Protein AF-A0A531K2X5-F1 (afdb_monomer_lite)

Sequence (131 aa):
PVSVAIALADKLDTLVGFWAIDEKPTGSKDPYALRRAVLGVIRILVENRVRLALTSLFDRAYQMANYLASGQPFSADLLAFFHDRLKVYLRDQGARHDLIDAVLAAGSRPISPLEGEMSPKATEGVADPRE

pLDDT: mean 81.08, std 15.86, range [42.69, 96.69]

Structure (mmCIF, N/CA/C/O backbone):
data_AF-A0A531K2X5-F1
#
_entry.id   AF-A0A531K2X5-F1
#
loop_
_atom_site.group_PDB
_atom_site.id
_atom_site.type_symbol
_atom_site.label_atom_id
_atom_site.label_alt_id
_atom_site.label_comp_id
_atom_site.label_asym_id
_atom_site.label_entity_id
_atom_site.label_seq_id
_atom_site.pdbx_PDB_ins_code
_atom_site.Cartn_x
_atom_site.Cartn_y
_atom_site.Cartn_z
_atom_site.occupancy
_atom_site.B_iso_or_equiv
_atom_site.auth_seq_id
_atom_site.auth_comp_id
_atom_site.auth_asym_id
_atom_site.auth_atom_id
_atom_site.pdbx_PDB_model_n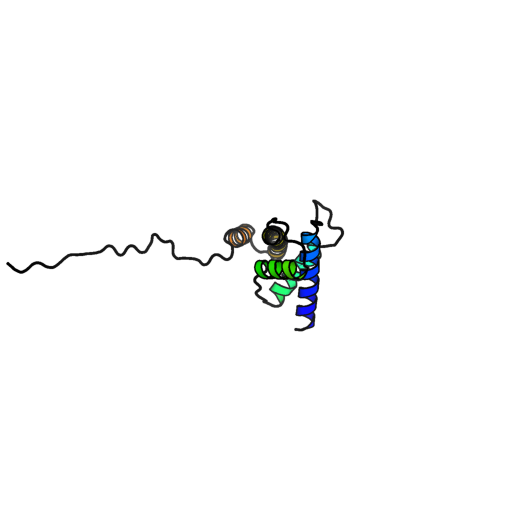um
ATOM 1 N N . PRO A 1 1 ? -17.476 6.606 -4.487 1.00 78.06 1 PRO A N 1
ATOM 2 C CA . PRO A 1 1 ? -17.087 5.331 -5.139 1.00 78.06 1 PRO A CA 1
ATOM 3 C C . PRO A 1 1 ? -15.985 5.474 -6.206 1.00 78.06 1 PRO A C 1
ATOM 5 O O . PRO A 1 1 ? -14.948 4.842 -6.055 1.00 78.06 1 PRO A O 1
ATOM 8 N N . VAL A 1 2 ? -16.154 6.315 -7.236 1.00 90.25 2 VAL A N 1
ATOM 9 C CA . VAL A 1 2 ? -15.162 6.453 -8.329 1.00 90.25 2 VAL A CA 1
ATOM 10 C C . VAL A 1 2 ? -13.840 7.071 -7.857 1.00 90.25 2 VAL A C 1
ATOM 12 O O . VAL A 1 2 ? -12.774 6.540 -8.147 1.00 90.25 2 VAL A O 1
ATOM 15 N N . SER A 1 3 ? -13.898 8.134 -7.053 1.00 91.00 3 SER A N 1
ATOM 16 C CA . SER A 1 3 ? -12.705 8.792 -6.497 1.00 91.00 3 SER A CA 1
ATOM 17 C C . SER A 1 3 ? -11.837 7.858 -5.647 1.00 91.00 3 SER A C 1
ATOM 19 O O . SER A 1 3 ? -10.615 7.922 -5.718 1.00 91.00 3 SER A O 1
ATOM 21 N N . VAL A 1 4 ? -12.462 6.958 -4.881 1.00 91.94 4 VAL A N 1
ATOM 22 C CA . VAL A 1 4 ? -11.769 5.957 -4.054 1.00 91.94 4 VAL A CA 1
ATOM 23 C C . VAL A 1 4 ? -11.025 4.952 -4.928 1.00 91.94 4 VAL A C 1
ATOM 25 O O . VAL A 1 4 ? -9.859 4.668 -4.670 1.00 91.94 4 VAL A O 1
ATOM 28 N N . ALA A 1 5 ? -11.677 4.449 -5.978 1.00 92.19 5 ALA A N 1
ATOM 29 C CA . ALA A 1 5 ? -11.064 3.509 -6.909 1.00 92.19 5 ALA A CA 1
ATOM 30 C C . ALA A 1 5 ? -9.864 4.134 -7.636 1.00 92.19 5 ALA A C 1
ATOM 32 O O . ALA A 1 5 ? -8.805 3.516 -7.692 1.00 92.19 5 ALA A O 1
ATOM 33 N N . ILE A 1 6 ? -9.998 5.377 -8.112 1.00 94.75 6 ILE A N 1
ATOM 34 C CA . ILE A 1 6 ? -8.902 6.115 -8.758 1.00 94.75 6 ILE A CA 1
ATOM 35 C C . ILE A 1 6 ? -7.741 6.317 -7.780 1.00 94.75 6 ILE A C 1
ATOM 37 O O . ILE A 1 6 ? -6.601 5.994 -8.097 1.00 94.75 6 ILE A O 1
ATOM 41 N N . ALA A 1 7 ? -8.027 6.796 -6.565 1.00 93.94 7 ALA A N 1
ATOM 42 C CA . ALA A 1 7 ? -6.998 7.048 -5.561 1.00 93.94 7 ALA A CA 1
ATOM 43 C C . ALA A 1 7 ? -6.264 5.775 -5.118 1.00 93.94 7 ALA A C 1
ATOM 45 O O . ALA A 1 7 ? -5.097 5.859 -4.728 1.00 93.94 7 ALA A O 1
ATOM 46 N N . LEU A 1 8 ? -6.952 4.630 -5.126 1.00 94.12 8 LEU A N 1
ATOM 47 C CA . LEU A 1 8 ? -6.366 3.326 -4.853 1.00 94.12 8 LEU A CA 1
ATOM 48 C C . LEU A 1 8 ? -5.479 2.872 -6.019 1.00 94.12 8 LEU A C 1
ATOM 50 O O . LEU A 1 8 ? -4.334 2.503 -5.780 1.00 94.12 8 LEU A O 1
ATOM 54 N N . ALA A 1 9 ? -5.990 2.934 -7.252 1.00 92.88 9 ALA A N 1
ATOM 55 C CA . ALA A 1 9 ? -5.260 2.529 -8.451 1.00 92.88 9 ALA A CA 1
ATOM 56 C C . ALA A 1 9 ? -3.943 3.303 -8.603 1.00 92.88 9 ALA A C 1
ATOM 58 O O . ALA A 1 9 ? -2.897 2.687 -8.738 1.00 92.88 9 ALA A O 1
ATOM 59 N N . ASP A 1 10 ? -3.986 4.627 -8.459 1.00 93.56 10 ASP A N 1
ATOM 60 C CA . ASP A 1 10 ? 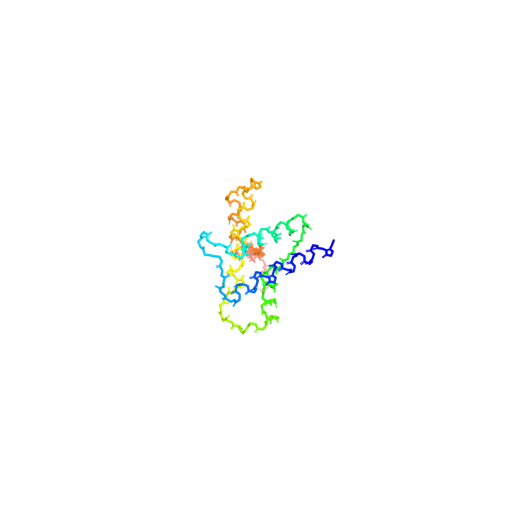-2.823 5.519 -8.552 1.00 93.56 10 ASP A CA 1
ATOM 61 C C . ASP A 1 10 ? -1.699 5.161 -7.555 1.00 93.56 10 ASP A C 1
ATOM 63 O O . ASP A 1 10 ? -0.523 5.055 -7.910 1.00 93.56 10 ASP A O 1
ATOM 67 N N . LYS A 1 11 ? -2.057 4.883 -6.293 1.00 95.25 11 LYS A N 1
ATOM 68 C CA . LYS A 1 11 ? -1.071 4.503 -5.263 1.00 95.25 11 LYS A CA 1
ATOM 69 C C . LYS A 1 11 ? -0.500 3.118 -5.501 1.00 95.25 11 LYS A C 1
ATOM 71 O O . LYS A 1 11 ? 0.683 2.907 -5.260 1.00 95.25 11 LYS A O 1
ATOM 76 N N . LEU A 1 12 ? -1.340 2.174 -5.912 1.00 93.94 12 LEU A N 1
ATOM 77 C CA . LEU A 1 12 ? -0.905 0.813 -6.194 1.00 93.94 12 LEU A CA 1
ATOM 78 C C . LEU A 1 12 ? 0.019 0.765 -7.408 1.00 93.94 12 LEU A C 1
ATOM 80 O O . LEU A 1 12 ? 1.044 0.099 -7.334 1.00 93.94 12 LEU A O 1
ATOM 84 N N . ASP A 1 13 ? -0.302 1.510 -8.465 1.00 92.00 13 ASP A N 1
ATOM 85 C CA . ASP A 1 13 ? 0.537 1.638 -9.657 1.00 92.00 13 ASP A CA 1
ATOM 86 C C . ASP A 1 13 ? 1.907 2.229 -9.306 1.00 92.00 13 ASP A C 1
ATOM 88 O O . ASP A 1 13 ? 2.937 1.625 -9.596 1.00 92.00 13 ASP A O 1
ATOM 92 N N . THR A 1 14 ? 1.919 3.322 -8.533 1.00 93.00 14 THR A N 1
ATOM 93 C CA . THR A 1 14 ? 3.156 3.916 -8.007 1.00 93.00 14 THR A CA 1
ATOM 94 C C . THR A 1 14 ? 3.985 2.886 -7.235 1.00 93.00 14 THR A C 1
ATOM 96 O O . THR A 1 14 ? 5.170 2.702 -7.502 1.00 93.00 14 THR A O 1
ATOM 99 N N . LEU A 1 15 ? 3.378 2.186 -6.274 1.00 94.69 15 LEU A N 1
ATOM 100 C CA . LEU A 1 15 ? 4.088 1.219 -5.434 1.00 94.69 15 LEU A CA 1
ATOM 101 C C . LEU A 1 15 ? 4.651 0.052 -6.248 1.00 94.69 15 LEU A C 1
ATOM 103 O O . LEU A 1 15 ? 5.790 -0.351 -6.027 1.00 94.69 15 LEU A O 1
ATOM 107 N N . VAL A 1 16 ? 3.882 -0.470 -7.202 1.00 92.19 16 VAL A N 1
ATOM 108 C CA . VAL A 1 16 ? 4.343 -1.544 -8.085 1.00 92.19 16 VAL A CA 1
ATOM 109 C C . VAL A 1 16 ? 5.489 -1.059 -8.969 1.00 92.19 16 VAL A C 1
ATOM 111 O O . VAL A 1 16 ? 6.510 -1.738 -9.043 1.00 92.19 16 VAL A O 1
ATOM 114 N N . GLY A 1 17 ? 5.370 0.126 -9.571 1.00 90.06 17 GLY A N 1
ATOM 115 C CA . GLY A 1 17 ? 6.399 0.702 -10.434 1.00 90.06 17 GLY A CA 1
ATOM 116 C C . GLY A 1 17 ? 7.734 0.904 -9.714 1.00 90.06 17 GLY A C 1
ATOM 117 O O . GLY A 1 17 ? 8.767 0.467 -10.214 1.00 90.06 17 GLY A O 1
ATOM 118 N N . PHE A 1 18 ? 7.722 1.489 -8.511 1.00 91.81 18 PHE A N 1
ATOM 119 C CA . PHE A 1 18 ? 8.948 1.724 -7.735 1.00 91.81 18 PHE A CA 1
ATOM 120 C C . PHE A 1 18 ? 9.636 0.430 -7.297 1.00 91.81 18 PHE A C 1
ATOM 122 O O . PHE A 1 18 ? 10.859 0.323 -7.365 1.00 91.81 18 PHE A O 1
ATOM 129 N N . TRP A 1 19 ? 8.873 -0.587 -6.899 1.00 91.00 19 TRP A N 1
ATOM 130 C CA . TRP A 1 19 ? 9.472 -1.884 -6.594 1.00 91.00 19 TRP A CA 1
ATOM 131 C C . TRP A 1 19 ? 9.977 -2.612 -7.841 1.00 91.00 19 TRP A C 1
ATOM 133 O O . TRP A 1 19 ? 10.967 -3.336 -7.747 1.00 91.00 19 TRP A O 1
ATOM 143 N N . ALA A 1 20 ? 9.317 -2.448 -8.990 1.00 87.25 20 ALA A N 1
ATOM 144 C CA . ALA A 1 20 ? 9.721 -3.099 -10.232 1.00 87.25 20 ALA A CA 1
ATOM 145 C C . ALA A 1 20 ? 11.099 -2.634 -10.722 1.00 87.25 20 ALA A C 1
ATOM 147 O O . ALA A 1 20 ? 11.820 -3.414 -11.343 1.00 87.25 20 ALA A O 1
ATOM 148 N N . ILE A 1 21 ? 11.477 -1.396 -10.398 1.00 87.19 21 ILE A N 1
ATOM 149 C CA . ILE A 1 21 ? 12.794 -0.815 -10.692 1.00 87.19 21 ILE A CA 1
ATOM 150 C C . ILE A 1 21 ? 13.771 -0.882 -9.502 1.00 87.19 21 ILE A C 1
ATOM 152 O O . ILE A 1 21 ? 14.822 -0.253 -9.550 1.00 87.19 21 ILE A O 1
ATOM 156 N N . ASP A 1 22 ? 13.428 -1.627 -8.444 1.00 87.19 22 ASP A N 1
ATOM 157 C CA . ASP A 1 22 ? 14.197 -1.770 -7.193 1.00 87.19 22 ASP A CA 1
ATOM 158 C C . ASP A 1 22 ? 14.472 -0.451 -6.433 1.00 87.19 22 ASP A C 1
ATOM 160 O O . ASP A 1 22 ? 15.366 -0.360 -5.595 1.00 87.19 22 ASP A O 1
ATOM 164 N N . GLU A 1 23 ? 13.646 0.573 -6.652 1.00 89.94 23 GLU A N 1
ATOM 165 C CA . GLU A 1 23 ? 13.756 1.884 -6.005 1.00 89.94 23 GLU A CA 1
ATOM 166 C C . GLU A 1 23 ? 12.877 1.927 -4.743 1.00 89.94 23 GLU A C 1
ATOM 168 O O . GLU A 1 23 ? 11.826 2.572 -4.668 1.00 89.94 23 GLU A O 1
ATOM 173 N N . LYS A 1 24 ? 13.298 1.167 -3.731 1.00 89.44 24 LYS A N 1
ATOM 174 C CA . LYS A 1 24 ? 12.558 0.976 -2.473 1.00 89.44 24 LYS A CA 1
ATOM 175 C C . LYS A 1 24 ? 13.020 1.959 -1.389 1.00 89.44 24 LYS A C 1
ATOM 177 O O . LYS A 1 24 ? 14.167 2.410 -1.399 1.00 89.44 24 LYS A O 1
ATOM 182 N N . PRO A 1 25 ? 12.184 2.266 -0.379 1.00 90.38 25 PRO A N 1
ATOM 183 C CA . PRO A 1 25 ? 12.615 3.083 0.754 1.00 90.38 25 PRO A CA 1
ATOM 184 C C . PRO A 1 25 ? 13.749 2.400 1.527 1.00 90.38 25 PRO A C 1
ATOM 186 O O . PRO A 1 25 ? 13.611 1.252 1.944 1.00 90.38 25 PRO A O 1
ATOM 189 N N . THR A 1 26 ? 14.836 3.120 1.804 1.00 86.50 26 THR A N 1
ATOM 190 C CA . THR A 1 26 ? 15.990 2.596 2.553 1.00 86.50 26 THR A CA 1
ATOM 191 C C . THR A 1 26 ? 16.107 3.259 3.921 1.00 86.50 26 THR A C 1
ATOM 193 O O . THR A 1 26 ? 16.026 4.481 4.037 1.00 86.50 26 THR A O 1
ATOM 196 N N . GLY A 1 27 ? 16.312 2.471 4.985 1.00 77.88 27 GLY A N 1
ATOM 197 C CA . GLY A 1 27 ? 16.557 2.981 6.343 1.00 77.88 27 GLY A CA 1
ATOM 198 C C . GLY A 1 27 ? 15.579 4.089 6.764 1.00 77.88 27 GLY A C 1
ATOM 199 O O . GLY A 1 27 ? 14.379 3.855 6.875 1.00 77.88 27 GLY A O 1
ATOM 200 N N . SER A 1 28 ? 16.081 5.312 6.969 1.00 74.69 28 SER A N 1
ATOM 201 C CA . SER A 1 28 ? 15.278 6.509 7.270 1.00 74.69 28 SER A CA 1
ATOM 202 C C . SER A 1 28 ? 14.785 7.272 6.031 1.00 74.69 28 SER A C 1
ATOM 204 O O . SER A 1 28 ? 13.818 8.028 6.126 1.00 74.69 28 SER A O 1
ATOM 206 N N . LYS A 1 29 ? 15.378 7.060 4.852 1.00 85.06 29 LYS A N 1
ATOM 207 C CA . LYS A 1 29 ? 15.038 7.775 3.615 1.00 85.06 29 LYS A CA 1
ATOM 208 C C . LYS A 1 29 ? 13.805 7.177 2.935 1.00 85.06 29 LYS A C 1
ATOM 210 O O . LYS A 1 29 ? 13.624 5.964 2.881 1.00 85.06 29 LYS A O 1
ATOM 215 N N . ASP A 1 30 ? 12.943 8.060 2.447 1.00 90.25 30 ASP A N 1
ATOM 216 C CA . ASP A 1 30 ? 11.775 7.743 1.618 1.00 90.25 30 ASP A CA 1
ATOM 217 C C . ASP A 1 30 ? 11.527 8.919 0.655 1.00 90.25 30 ASP A C 1
ATOM 219 O O . ASP A 1 30 ? 10.650 9.750 0.909 1.00 90.25 30 ASP A O 1
ATOM 223 N N . PRO A 1 31 ? 12.367 9.066 -0.390 1.00 91.00 31 PRO A N 1
ATOM 224 C CA . PRO A 1 31 ? 12.347 10.238 -1.269 1.00 91.00 31 PRO A CA 1
ATOM 225 C C . PRO A 1 31 ? 11.032 10.383 -2.046 1.00 91.00 31 PRO A C 1
ATOM 227 O O . PRO A 1 31 ? 10.600 11.504 -2.303 1.00 91.00 31 PRO A O 1
ATOM 230 N N . TYR A 1 32 ? 10.363 9.266 -2.347 1.00 92.81 32 TYR A N 1
ATOM 231 C CA . TYR A 1 32 ? 9.112 9.226 -3.114 1.00 92.81 32 TYR A CA 1
ATOM 232 C C . TYR A 1 32 ? 7.868 9.038 -2.240 1.00 92.81 32 TYR A C 1
ATOM 234 O O . TYR A 1 32 ? 6.769 8.828 -2.747 1.00 92.81 32 TYR A O 1
ATOM 242 N N . ALA A 1 33 ? 8.018 9.141 -0.916 1.00 94.00 33 ALA A N 1
ATOM 243 C CA . ALA A 1 33 ? 6.926 9.033 0.045 1.00 94.00 33 ALA A CA 1
ATOM 244 C C . ALA A 1 33 ? 6.123 7.715 -0.034 1.00 94.00 33 ALA A C 1
ATOM 246 O O . ALA A 1 33 ? 4.921 7.697 0.256 1.00 94.00 33 ALA A O 1
ATOM 247 N N . LEU A 1 34 ? 6.775 6.602 -0.371 1.00 95.56 34 LEU A N 1
ATOM 248 C CA . LEU A 1 34 ? 6.155 5.284 -0.517 1.00 95.56 34 LEU A CA 1
ATOM 249 C C . LEU A 1 34 ? 5.576 4.777 0.812 1.00 95.56 34 LEU A C 1
ATOM 251 O O . LEU A 1 34 ? 4.523 4.139 0.822 1.00 95.56 34 LEU A O 1
ATOM 255 N N . ARG A 1 35 ? 6.171 5.137 1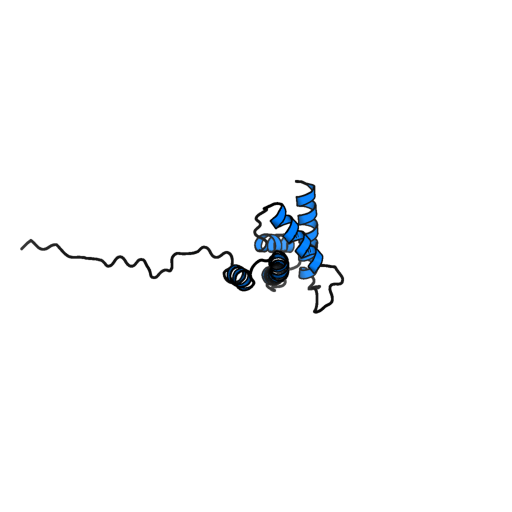.963 1.00 94.94 35 ARG A N 1
ATOM 256 C CA . ARG A 1 35 ? 5.581 4.847 3.287 1.00 94.94 35 ARG A CA 1
ATOM 257 C C . ARG A 1 35 ? 4.231 5.538 3.446 1.00 94.94 35 ARG A C 1
ATOM 259 O O . ARG A 1 35 ? 3.295 4.939 3.976 1.00 94.94 35 ARG A O 1
ATOM 266 N N . ARG A 1 36 ? 4.114 6.787 2.976 1.00 93.62 36 ARG A N 1
ATOM 267 C CA . ARG A 1 36 ? 2.846 7.533 3.008 1.00 93.62 36 ARG A CA 1
ATOM 268 C C . ARG A 1 36 ? 1.845 6.974 2.002 1.00 93.62 36 ARG A C 1
ATOM 270 O O . ARG A 1 36 ? 0.666 6.888 2.333 1.00 93.62 36 ARG A O 1
ATOM 277 N N . ALA A 1 37 ? 2.299 6.556 0.820 1.00 96.44 37 ALA A N 1
ATOM 278 C CA . ALA A 1 37 ? 1.443 5.933 -0.187 1.00 96.44 37 ALA A CA 1
ATOM 279 C C . ALA A 1 37 ? 0.784 4.651 0.351 1.00 96.44 37 ALA A C 1
ATOM 281 O O . ALA A 1 37 ? -0.440 4.526 0.295 1.00 96.44 37 ALA A O 1
ATOM 282 N N . VAL A 1 38 ? 1.566 3.759 0.972 1.00 96.56 38 VAL A N 1
ATOM 283 C CA . VAL A 1 38 ? 1.0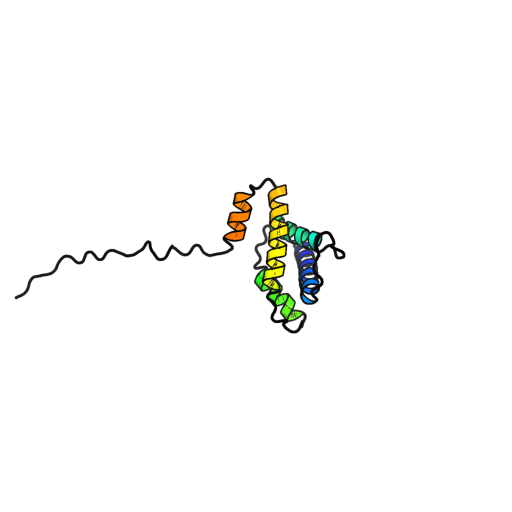54 2.531 1.606 1.00 96.56 38 VAL A CA 1
ATOM 284 C C . VAL A 1 38 ? 0.058 2.830 2.722 1.00 96.56 38 VAL A C 1
ATOM 286 O O . VAL A 1 38 ? -1.016 2.232 2.752 1.00 96.56 38 VAL A O 1
ATOM 289 N N . LEU A 1 39 ? 0.362 3.775 3.619 1.00 95.56 39 LEU A N 1
ATOM 290 C CA . LEU A 1 39 ? -0.588 4.176 4.665 1.00 95.56 39 LEU A CA 1
ATOM 291 C C . LEU A 1 39 ? -1.896 4.718 4.071 1.00 95.56 39 LEU A C 1
ATOM 293 O O . LEU A 1 39 ? -2.972 4.414 4.581 1.00 95.56 39 LEU A O 1
ATOM 297 N N . GLY A 1 40 ? -1.816 5.467 2.968 1.00 95.75 40 GLY A N 1
ATOM 298 C CA . GLY A 1 40 ? -2.985 5.921 2.220 1.00 95.75 40 GLY A CA 1
ATOM 299 C C . GLY A 1 40 ? -3.826 4.761 1.682 1.00 95.75 40 GLY A C 1
ATOM 300 O O . GLY A 1 40 ? -5.045 4.778 1.837 1.00 95.75 40 GLY A O 1
ATOM 301 N N . VAL A 1 41 ? -3.190 3.735 1.106 1.00 96.69 41 VAL A N 1
ATOM 302 C CA . VAL A 1 41 ? -3.879 2.517 0.646 1.00 96.69 41 VAL A CA 1
ATOM 303 C C . VAL A 1 41 ? -4.546 1.796 1.815 1.00 96.69 41 VAL A C 1
ATOM 305 O O . VAL A 1 41 ? -5.742 1.525 1.751 1.00 96.69 41 VAL A O 1
ATOM 308 N N . ILE A 1 42 ? -3.815 1.534 2.903 1.00 95.50 42 ILE A N 1
ATOM 309 C CA . ILE A 1 42 ? -4.347 0.857 4.098 1.00 95.50 42 ILE A CA 1
ATOM 310 C C . ILE A 1 42 ? -5.582 1.587 4.621 1.00 95.50 42 ILE A C 1
ATOM 312 O O . ILE A 1 42 ? -6.624 0.968 4.830 1.00 95.50 42 ILE A O 1
ATOM 316 N N . ARG A 1 43 ? -5.486 2.909 4.778 1.00 94.19 43 ARG A N 1
ATOM 317 C CA . ARG A 1 43 ? -6.580 3.741 5.270 1.00 94.19 43 ARG A CA 1
ATOM 318 C C . ARG A 1 43 ? -7.807 3.650 4.366 1.00 94.19 43 ARG A C 1
ATOM 320 O O . ARG A 1 43 ? -8.900 3.410 4.865 1.00 94.19 43 ARG A O 1
ATOM 327 N N . ILE A 1 44 ? -7.620 3.753 3.047 1.00 94.56 44 ILE A N 1
ATOM 328 C CA . ILE A 1 44 ? -8.707 3.591 2.074 1.00 94.56 44 ILE A CA 1
ATOM 329 C C . ILE A 1 44 ? -9.391 2.230 2.247 1.00 94.56 44 ILE A C 1
ATOM 331 O O . ILE A 1 44 ? -10.618 2.180 2.329 1.00 94.56 44 ILE A O 1
ATOM 335 N N . LEU A 1 45 ? -8.625 1.140 2.323 1.00 94.00 45 LEU A N 1
ATOM 336 C CA . LEU A 1 45 ? -9.184 -0.210 2.420 1.00 94.00 45 LEU A CA 1
ATOM 337 C C . LEU A 1 45 ? -9.939 -0.431 3.733 1.00 94.00 45 LEU A C 1
ATOM 339 O O . LEU A 1 45 ? -11.048 -0.964 3.715 1.00 94.00 45 LEU A O 1
ATOM 343 N N . VAL A 1 46 ? -9.369 0.008 4.856 1.00 91.81 46 VAL A N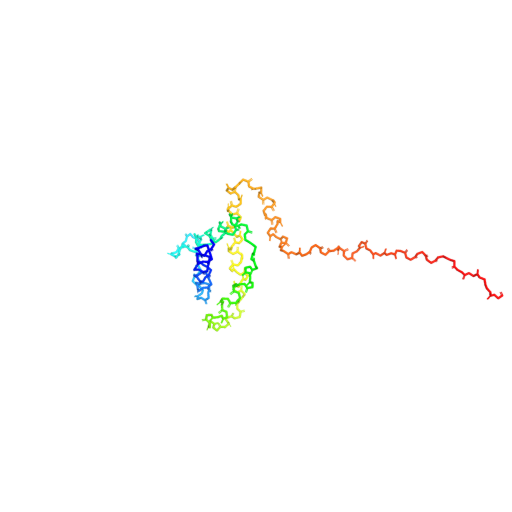 1
ATOM 344 C CA . VAL A 1 46 ? -9.966 -0.159 6.186 1.00 91.81 46 VAL A CA 1
ATOM 345 C C . VAL A 1 46 ? -11.220 0.703 6.339 1.00 91.81 46 VAL A C 1
ATOM 347 O O . VAL A 1 46 ? -12.278 0.181 6.691 1.00 91.81 46 VAL A O 1
ATOM 350 N N . GLU A 1 47 ? -11.141 1.999 6.026 1.00 92.31 47 GLU A N 1
ATOM 351 C CA . GLU A 1 47 ? -12.256 2.939 6.210 1.00 92.31 47 GLU A CA 1
ATOM 352 C C . GLU A 1 47 ? -13.434 2.627 5.280 1.00 92.31 47 GLU A C 1
ATOM 354 O O . GLU A 1 47 ? -14.590 2.733 5.687 1.00 92.31 47 GLU A O 1
ATOM 359 N N . ASN A 1 48 ? -13.157 2.176 4.051 1.00 91.44 48 ASN A N 1
ATOM 360 C CA . ASN A 1 48 ? -14.197 1.792 3.092 1.00 91.44 48 ASN A CA 1
ATOM 361 C C . ASN A 1 48 ? -14.584 0.304 3.184 1.00 91.44 48 ASN A C 1
ATOM 363 O O . ASN A 1 48 ? -15.409 -0.156 2.397 1.00 91.44 48 ASN A O 1
ATOM 367 N N . ARG A 1 49 ? -14.004 -0.455 4.129 1.00 90.25 49 ARG A N 1
ATOM 368 C CA . ARG A 1 49 ? -14.242 -1.898 4.340 1.00 90.25 49 ARG A CA 1
ATOM 369 C C . ARG A 1 49 ? -14.080 -2.744 3.070 1.00 90.25 49 ARG A C 1
ATOM 371 O O . ARG A 1 49 ? -14.820 -3.702 2.846 1.00 90.25 49 ARG A O 1
ATOM 378 N N . VAL A 1 50 ? -13.101 -2.400 2.239 1.00 89.81 50 VAL A N 1
ATOM 379 C CA . VAL A 1 50 ? -12.819 -3.097 0.980 1.00 89.81 50 VAL A CA 1
ATOM 380 C C . VAL A 1 50 ? -11.853 -4.248 1.246 1.00 89.81 50 VAL A C 1
ATOM 382 O O . VAL A 1 50 ? -10.777 -4.054 1.810 1.00 89.81 50 VAL A O 1
ATOM 385 N N . ARG A 1 51 ? -12.218 -5.457 0.811 1.00 88.88 51 ARG A N 1
ATOM 386 C CA . ARG A 1 51 ? -11.340 -6.634 0.853 1.00 88.88 51 ARG A CA 1
ATOM 387 C C . ARG A 1 51 ? -10.703 -6.846 -0.514 1.00 88.88 51 ARG A C 1
ATOM 389 O O . ARG A 1 51 ? -11.424 -6.968 -1.499 1.00 88.88 51 ARG A O 1
ATOM 396 N N . LEU A 1 52 ? -9.374 -6.914 -0.566 1.00 86.56 52 LEU A N 1
ATOM 397 C CA . LEU A 1 52 ? -8.613 -7.154 -1.794 1.00 86.56 52 LEU A CA 1
ATOM 398 C C . LEU A 1 52 ? -7.526 -8.200 -1.571 1.00 86.56 52 LEU A C 1
ATOM 400 O O . LEU A 1 52 ? -6.846 -8.193 -0.546 1.00 86.56 52 LEU A O 1
ATOM 404 N N . ALA A 1 53 ? -7.323 -9.049 -2.576 1.00 90.00 53 ALA A N 1
ATOM 405 C CA . ALA A 1 53 ? -6.161 -9.921 -2.664 1.00 90.00 53 ALA A CA 1
ATOM 406 C C . ALA A 1 53 ? -4.967 -9.119 -3.211 1.00 90.00 53 ALA A C 1
ATOM 408 O O . ALA A 1 53 ? -4.734 -9.087 -4.419 1.00 90.00 53 ALA A O 1
ATOM 409 N N . LEU A 1 54 ? -4.243 -8.428 -2.320 1.00 90.00 54 LEU A N 1
ATOM 410 C CA . LEU A 1 54 ? -3.151 -7.520 -2.695 1.00 90.00 54 LEU A CA 1
ATOM 411 C C . LEU A 1 54 ? -2.048 -8.214 -3.501 1.00 90.00 54 LEU A C 1
ATOM 413 O O . LEU A 1 54 ? -1.644 -7.684 -4.526 1.00 90.00 54 LEU A O 1
ATOM 417 N N . THR A 1 55 ? -1.627 -9.419 -3.107 1.00 88.62 55 THR A N 1
ATOM 418 C CA . THR A 1 55 ? -0.593 -10.187 -3.823 1.00 88.62 55 THR A CA 1
ATOM 419 C C . THR A 1 55 ? -0.960 -10.397 -5.290 1.00 88.62 55 THR A C 1
ATOM 421 O O . THR A 1 55 ? -0.202 -10.018 -6.174 1.00 88.62 55 THR A O 1
ATOM 424 N N . SER A 1 56 ? -2.174 -10.890 -5.558 1.00 89.19 56 SER A N 1
ATOM 425 C CA . SER A 1 56 ? -2.652 -11.114 -6.926 1.00 89.19 56 SER A CA 1
ATOM 426 C C . SER A 1 56 ? -2.778 -9.819 -7.726 1.00 89.19 56 SER A C 1
ATOM 428 O O . SER A 1 56 ? -2.660 -9.834 -8.949 1.00 89.19 56 SER A O 1
ATOM 430 N N . LEU A 1 57 ? -3.056 -8.699 -7.056 1.00 90.62 57 LEU A N 1
ATOM 431 C CA . LEU A 1 57 ? -3.139 -7.392 -7.694 1.00 90.62 57 LEU A CA 1
ATOM 432 C C . LEU A 1 57 ? -1.753 -6.854 -8.059 1.00 90.62 57 LEU A C 1
ATOM 434 O O . LEU A 1 57 ? -1.588 -6.351 -9.166 1.00 90.62 57 LEU A O 1
ATOM 438 N N . PHE A 1 58 ? -0.768 -7.008 -7.171 1.00 90.50 58 PHE A N 1
ATOM 439 C CA . PHE A 1 58 ? 0.628 -6.657 -7.438 1.00 90.50 58 PHE A CA 1
ATOM 440 C C . PHE A 1 58 ? 1.174 -7.466 -8.616 1.00 90.50 58 PHE A C 1
ATOM 442 O O . PHE A 1 58 ? 1.720 -6.878 -9.546 1.00 90.50 58 PHE A O 1
ATOM 449 N N . ASP A 1 59 ? 0.929 -8.782 -8.627 1.00 86.88 59 ASP A N 1
ATOM 450 C CA . ASP A 1 59 ? 1.339 -9.668 -9.721 1.00 86.88 59 ASP A CA 1
ATOM 451 C C . ASP A 1 59 ? 0.741 -9.211 -11.057 1.00 86.88 59 ASP A C 1
ATOM 453 O O . ASP A 1 59 ? 1.446 -9.088 -12.055 1.00 86.88 59 ASP A O 1
ATOM 457 N N . ARG A 1 60 ? -0.565 -8.910 -11.086 1.00 87.69 60 ARG A N 1
ATOM 458 C CA . ARG A 1 60 ? -1.238 -8.442 -12.308 1.00 87.69 60 ARG A CA 1
ATOM 459 C C . ARG A 1 60 ? -0.710 -7.091 -12.779 1.00 87.69 60 ARG A C 1
ATOM 461 O O . ARG A 1 60 ? -0.442 -6.944 -13.966 1.00 87.69 60 ARG A O 1
ATOM 468 N N . ALA A 1 61 ? -0.566 -6.124 -11.876 1.00 87.00 61 ALA A N 1
ATOM 469 C CA . ALA A 1 61 ? -0.062 -4.794 -12.212 1.00 87.00 61 ALA A CA 1
ATOM 470 C C . ALA A 1 61 ? 1.365 -4.867 -12.778 1.00 87.00 61 ALA A C 1
ATOM 472 O O . ALA A 1 61 ? 1.658 -4.253 -13.801 1.00 87.00 61 ALA A O 1
ATOM 473 N N . TYR A 1 62 ? 2.216 -5.696 -12.172 1.00 83.75 62 TYR A N 1
ATOM 474 C CA . TYR A 1 62 ? 3.582 -5.921 -12.627 1.00 83.75 62 TYR A CA 1
ATOM 475 C C . TYR A 1 62 ? 3.627 -6.516 -14.044 1.00 83.75 62 TYR A C 1
ATOM 477 O O . TYR A 1 62 ? 4.340 -6.008 -14.907 1.00 83.75 62 TYR A O 1
ATOM 485 N N . GLN A 1 63 ? 2.808 -7.543 -14.310 1.00 82.25 63 GLN A N 1
ATOM 486 C CA . GLN A 1 63 ? 2.701 -8.169 -15.635 1.00 82.25 63 GLN A CA 1
ATOM 487 C C . GLN A 1 63 ? 2.208 -7.182 -16.706 1.00 82.25 63 GLN A C 1
ATOM 489 O O . GLN A 1 63 ? 2.710 -7.174 -17.827 1.00 82.25 63 GLN A O 1
ATOM 494 N N . MET A 1 64 ? 1.236 -6.329 -16.368 1.00 80.69 64 MET A N 1
ATOM 495 C CA . MET A 1 64 ? 0.684 -5.339 -17.300 1.00 80.69 64 MET A CA 1
ATOM 496 C C . MET A 1 64 ? 1.684 -4.245 -17.678 1.00 80.69 64 MET A C 1
ATOM 498 O O . MET A 1 64 ? 1.651 -3.756 -18.804 1.00 80.69 64 MET A O 1
ATOM 502 N N . ALA A 1 65 ? 2.579 -3.874 -16.764 1.00 75.50 65 ALA A N 1
ATOM 503 C CA . ALA A 1 65 ? 3.580 -2.840 -17.002 1.00 75.50 65 ALA A CA 1
ATOM 504 C C . ALA A 1 65 ? 4.770 -3.315 -17.866 1.00 75.50 65 ALA A C 1
ATOM 506 O O . ALA A 1 65 ? 5.690 -2.542 -18.122 1.00 75.50 65 ALA A O 1
ATOM 507 N N . ASN A 1 66 ? 4.745 -4.567 -18.350 1.00 70.69 66 ASN A N 1
ATOM 508 C CA . ASN A 1 66 ? 5.773 -5.171 -19.205 1.00 70.69 66 ASN A CA 1
ATOM 509 C C . ASN A 1 66 ? 7.194 -5.088 -18.615 1.00 70.69 66 ASN A C 1
ATOM 511 O O . ASN A 1 66 ? 8.190 -5.108 -19.343 1.00 70.69 66 ASN A O 1
ATOM 515 N N . TYR A 1 67 ? 7.297 -5.003 -17.286 1.00 68.06 67 TYR A N 1
ATOM 516 C CA . TYR A 1 67 ? 8.555 -5.234 -16.602 1.00 68.06 67 TYR A CA 1
ATOM 517 C C . TYR A 1 67 ? 8.896 -6.706 -16.821 1.00 68.06 67 TYR A C 1
ATOM 519 O O . TYR A 1 67 ? 8.172 -7.592 -16.366 1.00 68.06 67 TYR A O 1
ATOM 527 N N . LEU A 1 68 ? 9.949 -6.970 -17.603 1.00 58.59 68 LEU A N 1
ATOM 528 C CA . LEU A 1 68 ? 10.472 -8.320 -17.802 1.00 58.59 68 LEU A CA 1
ATOM 529 C C . LEU A 1 68 ? 10.600 -8.958 -16.427 1.00 58.59 68 LEU A C 1
ATOM 531 O O . LEU A 1 68 ? 11.300 -8.390 -15.592 1.00 58.59 68 LEU A O 1
ATOM 535 N N . ALA A 1 69 ? 9.901 -10.077 -16.213 1.00 58.16 69 ALA A N 1
ATOM 536 C CA . ALA A 1 69 ? 9.843 -10.773 -14.938 1.00 58.16 69 ALA A CA 1
ATOM 537 C C . ALA A 1 69 ? 11.253 -10.968 -14.387 1.00 58.16 69 ALA A C 1
ATOM 539 O O . ALA A 1 69 ? 11.952 -11.922 -14.735 1.00 58.16 69 ALA A O 1
ATOM 540 N N . SER A 1 70 ? 11.686 -10.045 -13.528 1.00 58.06 70 SER A N 1
ATOM 541 C CA . SER A 1 70 ? 12.829 -10.299 -12.687 1.00 58.06 70 SER A CA 1
ATOM 542 C C . SER A 1 70 ? 12.350 -11.443 -11.806 1.00 58.06 70 SER A C 1
ATOM 544 O O . SER A 1 70 ? 11.295 -11.354 -11.185 1.00 58.06 70 SER A O 1
ATOM 546 N N . GLY A 1 71 ? 13.047 -12.580 -11.816 1.00 59.69 71 GLY A N 1
ATOM 547 C CA . GLY A 1 71 ? 12.667 -13.772 -11.042 1.00 59.69 71 GLY A CA 1
ATOM 548 C C . GLY A 1 71 ? 12.691 -13.567 -9.517 1.00 59.69 71 GLY A C 1
ATOM 549 O O . GLY A 1 71 ? 12.840 -14.528 -8.770 1.00 59.69 71 GLY A O 1
ATOM 550 N N . GLN A 1 72 ? 12.614 -12.319 -9.056 1.00 64.81 72 GLN A N 1
ATOM 551 C CA . GLN A 1 72 ? 12.548 -11.893 -7.676 1.00 64.81 72 GLN A CA 1
ATOM 552 C C . GLN A 1 72 ? 11.098 -11.965 -7.177 1.00 64.81 72 GLN A C 1
ATOM 554 O O . GLN A 1 72 ? 10.175 -11.581 -7.899 1.00 64.81 72 GLN A O 1
ATOM 559 N N . PRO A 1 73 ? 10.868 -12.402 -5.928 1.00 73.00 73 PRO A N 1
ATOM 560 C CA . PRO A 1 73 ? 9.539 -12.454 -5.325 1.00 73.00 73 PRO A CA 1
ATOM 561 C C . PRO A 1 73 ? 9.054 -11.048 -4.917 1.00 73.00 73 PRO A C 1
ATOM 563 O O . PRO A 1 73 ? 8.843 -10.762 -3.739 1.00 73.00 73 PRO A O 1
ATOM 566 N N . PHE A 1 74 ? 8.866 -10.162 -5.900 1.00 85.31 74 PHE A N 1
ATOM 567 C CA . PHE A 1 74 ? 8.452 -8.766 -5.724 1.00 85.31 74 PHE A CA 1
ATOM 568 C C . PHE A 1 74 ? 7.196 -8.639 -4.848 1.00 85.31 74 PHE A C 1
ATOM 570 O O . PHE A 1 74 ? 7.193 -7.896 -3.866 1.00 85.31 74 PHE A O 1
ATOM 577 N N . SER A 1 75 ? 6.143 -9.393 -5.165 1.00 88.25 75 SER A N 1
ATOM 578 C CA . SER A 1 75 ? 4.856 -9.281 -4.475 1.00 88.25 75 SER A CA 1
ATOM 579 C C . SER A 1 75 ? 4.940 -9.663 -2.999 1.00 88.25 75 SER A C 1
ATOM 581 O O . SER A 1 75 ? 4.214 -9.097 -2.184 1.00 88.25 75 SER A O 1
ATOM 583 N N . ALA A 1 76 ? 5.836 -10.587 -2.636 1.00 88.62 76 ALA A N 1
ATOM 584 C CA . ALA A 1 76 ? 6.072 -10.951 -1.242 1.00 88.62 76 ALA A CA 1
ATOM 585 C C . ALA A 1 76 ? 6.794 -9.828 -0.484 1.00 88.62 76 ALA A C 1
ATOM 587 O O . ALA A 1 76 ? 6.405 -9.505 0.637 1.00 88.62 76 ALA A O 1
ATOM 588 N N . ASP A 1 77 ? 7.793 -9.203 -1.112 1.00 90.94 77 ASP A N 1
ATOM 589 C CA . ASP A 1 77 ? 8.544 -8.079 -0.543 1.00 90.94 77 ASP A CA 1
ATOM 590 C C . ASP A 1 77 ? 7.653 -6.839 -0.350 1.00 90.94 77 ASP A C 1
ATOM 592 O O . ASP A 1 77 ? 7.597 -6.256 0.736 1.00 90.94 77 ASP A O 1
ATOM 596 N N . LEU A 1 78 ? 6.855 -6.483 -1.362 1.00 92.81 78 LEU A N 1
ATOM 597 C CA . LEU A 1 78 ? 5.892 -5.387 -1.242 1.00 92.81 78 LEU A CA 1
ATOM 598 C C . LEU A 1 78 ? 4.819 -5.694 -0.191 1.00 92.81 78 LEU A C 1
ATOM 600 O O . LEU A 1 78 ? 4.468 -4.823 0.606 1.00 92.81 78 LEU A O 1
ATOM 604 N N . LEU A 1 79 ? 4.314 -6.930 -0.131 1.00 92.56 79 LEU A N 1
ATOM 605 C CA . LEU A 1 79 ? 3.349 -7.319 0.897 1.00 92.56 79 LEU A CA 1
ATOM 606 C C . LEU A 1 79 ? 3.946 -7.224 2.308 1.00 92.56 79 LEU A C 1
ATOM 608 O O . LEU A 1 79 ? 3.278 -6.728 3.216 1.00 92.56 79 LEU A O 1
ATOM 612 N N . ALA A 1 80 ? 5.198 -7.644 2.498 1.00 91.38 80 ALA A N 1
ATOM 613 C CA . ALA A 1 80 ? 5.898 -7.495 3.771 1.00 91.38 80 ALA A CA 1
ATOM 614 C C . ALA A 1 80 ? 6.008 -6.015 4.173 1.00 91.38 80 ALA A C 1
ATOM 616 O O . ALA A 1 80 ? 5.708 -5.654 5.313 1.00 91.38 80 ALA A O 1
ATOM 617 N N . PHE A 1 81 ? 6.310 -5.133 3.218 1.00 93.44 81 PHE A N 1
ATOM 618 C CA . PHE A 1 81 ? 6.323 -3.693 3.460 1.00 93.44 81 PHE A CA 1
ATOM 619 C C . PHE A 1 81 ? 4.940 -3.137 3.851 1.00 93.44 81 PHE A C 1
ATOM 621 O O . PHE A 1 81 ? 4.832 -2.303 4.758 1.00 93.44 81 PHE A O 1
ATOM 628 N N . PHE A 1 82 ? 3.863 -3.629 3.230 1.00 94.69 82 PHE A N 1
ATOM 629 C CA . PHE A 1 82 ? 2.489 -3.333 3.650 1.00 94.69 82 PHE A CA 1
ATOM 630 C C . PHE A 1 82 ? 2.209 -3.804 5.078 1.00 94.69 82 PHE A C 1
ATOM 632 O O . PHE A 1 82 ? 1.629 -3.048 5.859 1.00 94.69 82 PHE A O 1
ATOM 639 N N . HIS A 1 83 ? 2.638 -5.016 5.440 1.00 92.69 83 HIS A N 1
ATOM 640 C CA . HIS A 1 83 ? 2.479 -5.543 6.795 1.00 92.69 83 HIS A CA 1
ATOM 641 C C . HIS A 1 83 ? 3.174 -4.648 7.821 1.00 92.69 83 HIS A C 1
ATOM 643 O O . HIS A 1 83 ? 2.552 -4.288 8.818 1.00 92.69 83 HIS A O 1
ATOM 649 N N . ASP A 1 84 ? 4.404 -4.204 7.561 1.00 92.44 84 ASP A N 1
ATOM 650 C CA . ASP A 1 84 ? 5.123 -3.304 8.467 1.00 92.44 84 ASP A CA 1
ATOM 651 C C . ASP A 1 84 ? 4.377 -1.990 8.706 1.00 92.44 84 ASP A C 1
ATOM 653 O O . ASP A 1 84 ? 4.316 -1.495 9.835 1.00 92.44 84 ASP A O 1
ATOM 657 N N . ARG A 1 85 ? 3.775 -1.413 7.660 1.00 93.56 85 ARG A N 1
ATOM 658 C CA . ARG A 1 85 ? 2.976 -0.187 7.802 1.00 93.56 85 ARG A CA 1
ATOM 659 C C . ARG A 1 85 ? 1.641 -0.446 8.495 1.00 93.56 85 ARG A C 1
ATOM 661 O O . ARG A 1 85 ? 1.226 0.368 9.318 1.00 93.56 85 ARG A O 1
ATOM 668 N N . LEU A 1 86 ? 0.998 -1.578 8.216 1.00 93.25 86 LEU A N 1
ATOM 669 C CA . LEU A 1 86 ? -0.248 -1.978 8.863 1.00 93.25 86 LEU A CA 1
ATOM 670 C C . LEU A 1 86 ? -0.052 -2.209 10.364 1.00 93.25 86 LEU A C 1
ATOM 672 O O . LEU A 1 86 ? -0.895 -1.788 11.151 1.00 93.25 86 LEU A O 1
ATOM 676 N N . LYS A 1 87 ? 1.079 -2.798 10.777 1.00 92.06 87 LYS A N 1
ATOM 677 C CA . LYS A 1 87 ? 1.437 -2.949 12.196 1.00 92.06 87 LYS A CA 1
ATOM 678 C C . LYS A 1 87 ? 1.449 -1.608 12.916 1.00 92.06 87 LYS A C 1
ATOM 680 O O . LYS A 1 87 ? 0.858 -1.492 13.984 1.00 92.06 87 LYS A O 1
ATOM 685 N N . VAL A 1 88 ? 2.113 -0.607 12.336 1.00 92.25 88 VAL A N 1
ATOM 686 C CA . VAL A 1 88 ? 2.171 0.745 12.913 1.00 92.25 88 VAL A CA 1
ATOM 687 C C . VAL A 1 88 ? 0.771 1.348 12.984 1.00 92.25 88 VAL A C 1
ATOM 689 O O . VAL A 1 88 ? 0.349 1.757 14.057 1.00 92.25 88 VAL A O 1
ATOM 692 N N . TYR A 1 89 ? 0.015 1.295 11.884 1.00 93.12 89 TYR A N 1
ATOM 693 C CA . TYR A 1 89 ? -1.350 1.817 11.841 1.00 93.12 89 TYR A CA 1
ATOM 694 C C . TYR A 1 89 ? -2.256 1.200 12.921 1.00 93.12 89 TYR A C 1
ATOM 696 O O . TYR A 1 89 ? -2.950 1.922 13.628 1.00 93.12 89 TYR A O 1
ATOM 704 N N . LEU A 1 90 ? -2.234 -0.126 13.091 1.00 91.88 90 LEU A N 1
ATOM 705 C CA . LEU A 1 90 ? -3.050 -0.813 14.096 1.00 91.88 90 LEU A CA 1
ATOM 706 C C . LEU A 1 90 ? -2.601 -0.501 15.530 1.00 91.88 90 LEU A C 1
ATOM 708 O O . LEU A 1 90 ? -3.447 -0.351 16.411 1.00 91.88 90 LEU A O 1
ATOM 712 N N . ARG A 1 91 ? -1.291 -0.365 15.769 1.00 90.62 91 ARG A N 1
ATOM 713 C CA . ARG A 1 91 ? -0.754 0.059 17.074 1.00 90.62 91 ARG A CA 1
ATOM 714 C C . ARG A 1 91 ? -1.221 1.464 17.435 1.00 90.62 91 ARG A C 1
ATOM 716 O O . ARG A 1 91 ? -1.656 1.675 18.562 1.00 90.62 91 ARG A O 1
ATOM 723 N N . ASP A 1 92 ? -1.216 2.383 16.473 1.00 91.94 92 ASP A N 1
ATOM 724 C CA . ASP A 1 92 ? -1.715 3.749 16.664 1.00 91.94 92 ASP A CA 1
ATOM 725 C C . ASP A 1 92 ? -3.232 3.779 16.944 1.00 91.94 92 ASP A C 1
ATOM 727 O O . ASP A 1 92 ? -3.730 4.706 17.577 1.00 91.94 92 ASP A O 1
ATOM 731 N N . GLN A 1 93 ? -3.976 2.748 16.523 1.00 90.75 93 GLN A N 1
ATOM 732 C CA . GLN A 1 93 ? -5.390 2.541 16.874 1.00 90.75 93 GLN A CA 1
ATOM 733 C C . GLN A 1 93 ? -5.597 1.827 18.226 1.00 90.75 93 GLN A C 1
ATOM 735 O O . GLN A 1 93 ? -6.729 1.511 18.589 1.00 90.75 93 GLN A O 1
ATOM 740 N N . GLY A 1 94 ? -4.528 1.554 18.980 1.00 90.81 94 GLY A N 1
ATOM 741 C CA . GLY A 1 94 ? -4.594 0.909 20.293 1.00 90.81 94 GLY A CA 1
ATOM 742 C C . GLY A 1 94 ? -4.705 -0.618 20.255 1.00 90.81 94 GLY A C 1
ATOM 743 O O . GLY A 1 94 ? -4.958 -1.237 21.290 1.00 90.81 94 GLY A O 1
ATOM 744 N N . ALA A 1 95 ? -4.517 -1.257 19.095 1.00 90.94 95 ALA A N 1
ATOM 745 C CA . ALA A 1 95 ? -4.507 -2.713 19.024 1.00 90.94 95 ALA A CA 1
ATOM 746 C C . ALA A 1 95 ? -3.250 -3.290 19.697 1.00 90.94 95 ALA A C 1
ATOM 748 O O . ALA A 1 95 ? -2.140 -2.762 19.579 1.00 90.94 95 ALA A O 1
ATOM 749 N N . ARG A 1 96 ? -3.429 -4.405 20.413 1.00 88.50 96 ARG A N 1
ATOM 750 C CA . ARG A 1 96 ? -2.343 -5.054 21.149 1.00 88.50 96 ARG A CA 1
ATOM 751 C C . ARG A 1 96 ? -1.298 -5.646 20.205 1.00 88.50 96 ARG A C 1
ATOM 753 O O . ARG A 1 96 ? -1.634 -6.302 19.222 1.00 88.50 96 ARG A O 1
ATOM 760 N N . HIS A 1 97 ? -0.030 -5.457 20.560 1.00 83.56 97 HIS A N 1
ATOM 761 C CA . HIS A 1 97 ? 1.129 -5.898 19.784 1.00 83.56 97 HIS A CA 1
ATOM 762 C C . HIS A 1 97 ? 1.101 -7.398 19.461 1.00 83.56 97 HIS A C 1
ATOM 764 O O . HIS A 1 97 ? 1.218 -7.781 18.300 1.00 83.56 97 HIS A O 1
ATOM 770 N N . ASP A 1 98 ? 0.884 -8.227 20.481 1.00 85.12 98 ASP A N 1
ATOM 771 C CA . ASP A 1 98 ? 0.874 -9.686 20.378 1.00 85.12 98 ASP A CA 1
ATOM 772 C C . ASP A 1 98 ? -0.213 -10.198 19.425 1.00 85.12 98 ASP A C 1
ATOM 774 O O . ASP A 1 98 ? 0.034 -11.105 18.634 1.00 85.12 98 ASP A O 1
ATOM 778 N N . LEU A 1 99 ? -1.391 -9.569 19.434 1.00 82.94 99 LEU A N 1
ATOM 779 C CA . LEU A 1 99 ? -2.489 -9.929 18.535 1.00 82.94 99 LEU A CA 1
ATOM 780 C C . LEU A 1 99 ? -2.198 -9.546 17.080 1.00 82.94 99 LEU A C 1
ATOM 782 O O . LEU A 1 99 ? -2.494 -10.320 16.171 1.00 82.94 99 LEU A O 1
ATOM 786 N N . ILE A 1 100 ? -1.607 -8.370 16.853 1.00 86.25 100 ILE A N 1
ATOM 787 C CA . ILE A 1 100 ? -1.228 -7.918 15.508 1.00 86.25 100 ILE A CA 1
ATOM 788 C C . ILE A 1 100 ? -0.205 -8.882 14.902 1.00 86.25 100 ILE A C 1
ATOM 790 O O . ILE A 1 100 ? -0.370 -9.328 13.766 1.00 86.25 100 ILE A O 1
ATOM 794 N N . ASP A 1 101 ? 0.848 -9.202 15.654 1.00 82.88 101 ASP A N 1
ATOM 795 C CA . ASP A 1 101 ? 1.915 -10.067 15.161 1.00 82.88 101 ASP A CA 1
ATOM 796 C C . ASP A 1 101 ? 1.426 -11.508 14.961 1.00 82.88 101 ASP A C 1
ATOM 798 O O . ASP A 1 101 ? 1.752 -12.108 13.937 1.00 82.88 101 ASP A O 1
ATOM 802 N N . ALA A 1 102 ? 0.559 -12.030 15.838 1.00 83.25 102 ALA A N 1
ATOM 803 C CA . ALA A 1 102 ? -0.057 -13.346 15.662 1.00 83.25 102 ALA A CA 1
ATOM 804 C C . ALA A 1 102 ? -0.901 -13.441 14.378 1.00 83.25 102 ALA A C 1
ATOM 806 O O . ALA A 1 102 ? -0.758 -14.399 13.620 1.00 83.25 102 ALA A O 1
ATOM 807 N N . VAL A 1 103 ? -1.751 -12.447 14.095 1.00 81.69 103 VAL A N 1
ATOM 808 C CA . VAL A 1 103 ? -2.617 -12.453 12.901 1.00 81.69 103 VAL A CA 1
ATOM 809 C C . VAL A 1 103 ? -1.802 -12.303 11.617 1.00 81.69 103 VAL A C 1
ATOM 811 O O . VAL A 1 103 ? -2.051 -13.009 10.639 1.00 81.69 103 VAL A O 1
ATOM 814 N N . LEU A 1 104 ? -0.805 -11.414 11.610 1.00 81.38 104 LEU A N 1
ATOM 815 C CA . LEU A 1 104 ? 0.045 -11.216 10.435 1.00 81.38 104 LEU A CA 1
ATOM 816 C C . LEU A 1 104 ? 0.983 -12.404 10.183 1.00 81.38 104 LEU A C 1
ATOM 818 O O . LEU A 1 104 ? 1.266 -12.701 9.025 1.00 81.38 104 LEU A O 1
ATOM 822 N N . ALA A 1 105 ? 1.425 -13.105 11.233 1.00 79.44 105 ALA A N 1
ATOM 823 C CA . ALA A 1 105 ? 2.214 -14.332 11.113 1.00 79.44 105 ALA A CA 1
ATOM 824 C C . ALA A 1 105 ? 1.370 -15.546 10.691 1.00 79.44 105 ALA A C 1
ATOM 826 O O . ALA A 1 105 ? 1.846 -16.387 9.930 1.00 79.44 105 ALA A O 1
ATOM 827 N N . ALA A 1 106 ? 0.117 -15.641 11.152 1.00 71.44 106 ALA A N 1
ATOM 828 C CA . ALA A 1 106 ? -0.801 -16.709 10.756 1.00 71.44 106 ALA A CA 1
ATOM 829 C C . ALA A 1 106 ? -1.173 -16.637 9.263 1.00 71.44 106 ALA A C 1
ATOM 831 O O . ALA A 1 106 ? -1.422 -17.671 8.635 1.00 71.44 106 ALA A O 1
ATOM 832 N N . GLY A 1 107 ? -1.170 -15.428 8.686 1.00 64.50 107 GLY A N 1
ATOM 833 C CA . GLY A 1 107 ? -1.561 -15.182 7.301 1.00 64.50 107 GLY A CA 1
ATOM 834 C C . GLY A 1 107 ? -3.027 -15.540 7.030 1.00 64.50 107 GLY A C 1
ATOM 835 O O . GLY A 1 107 ? -3.763 -15.994 7.905 1.00 64.50 107 GLY A O 1
ATOM 836 N N . SER A 1 108 ? -3.482 -15.360 5.788 1.00 58.53 108 SER A N 1
ATOM 837 C CA . SER A 1 108 ? -4.795 -15.859 5.352 1.00 58.53 108 SER A CA 1
ATOM 838 C C . SER A 1 108 ? -4.703 -17.360 5.056 1.00 58.53 108 SER A C 1
ATOM 840 O O . SER A 1 108 ? -4.8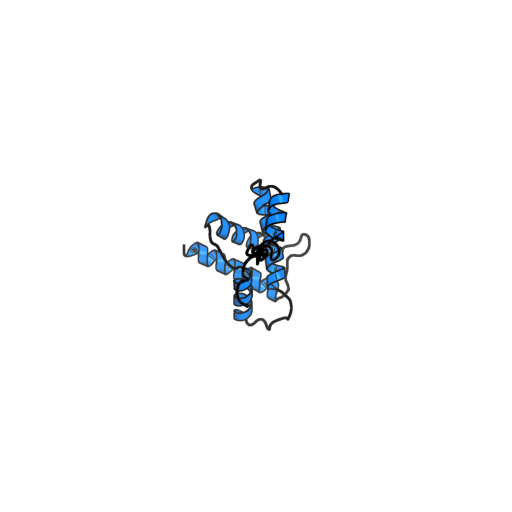64 -17.801 3.923 1.00 58.53 108 SER A O 1
ATOM 842 N N . ARG A 1 109 ? -4.358 -18.160 6.068 1.00 54.47 109 ARG A N 1
ATOM 843 C CA . ARG A 1 109 ? -4.498 -19.612 5.980 1.00 54.47 109 ARG A CA 1
ATOM 844 C C . ARG A 1 109 ? -5.958 -19.958 6.261 1.00 54.47 109 ARG A C 1
ATOM 846 O O . ARG A 1 109 ? -6.478 -19.537 7.297 1.00 54.47 109 ARG A O 1
ATOM 853 N N . PRO A 1 110 ? -6.637 -20.717 5.383 1.00 51.38 110 PRO A N 1
ATOM 854 C CA . PRO A 1 110 ? -7.821 -21.437 5.813 1.00 51.38 110 PRO A CA 1
ATOM 855 C C . PRO A 1 110 ? -7.410 -22.266 7.030 1.00 51.38 110 PRO A C 1
ATOM 857 O O . PRO A 1 110 ? -6.371 -22.929 7.002 1.00 51.38 110 PRO A O 1
ATOM 860 N N . ILE A 1 111 ? -8.189 -22.197 8.106 1.00 54.81 111 ILE A N 1
ATOM 861 C CA . ILE A 1 111 ? -8.036 -23.124 9.223 1.00 54.81 111 ILE A CA 1
ATOM 862 C C . ILE A 1 111 ? -8.504 -24.473 8.678 1.00 54.81 111 ILE A C 1
ATOM 864 O O . ILE A 1 111 ? -9.683 -24.808 8.763 1.00 54.81 111 ILE A O 1
ATOM 868 N N . SER A 1 112 ? -7.610 -25.208 8.018 1.00 59.81 112 SER A N 1
ATOM 869 C CA . SER A 1 112 ? -7.855 -26.622 7.779 1.00 59.81 112 SER A CA 1
ATOM 870 C C . SER A 1 112 ? -7.966 -27.290 9.149 1.00 59.81 112 SER A C 1
ATOM 872 O O . SER A 1 112 ? -7.156 -26.981 10.033 1.00 59.81 112 SER A O 1
ATOM 874 N N . PRO A 1 113 ? -8.952 -28.177 9.359 1.00 57.72 113 PRO A N 1
ATOM 875 C CA . PRO A 1 113 ? -8.959 -29.043 10.526 1.00 57.72 113 PRO A CA 1
ATOM 876 C C . PRO A 1 113 ? -7.592 -29.722 10.633 1.00 57.72 113 PRO A C 1
ATOM 878 O O . PRO A 1 113 ? -7.059 -30.188 9.626 1.00 57.72 113 PRO A O 1
ATOM 881 N N . LEU A 1 114 ? -7.001 -29.722 11.829 1.00 58.41 114 LEU A N 1
ATOM 882 C CA . LEU A 1 114 ? -5.744 -30.419 12.078 1.00 58.41 114 LEU A CA 1
ATOM 883 C C . LEU A 1 114 ? -5.951 -31.883 11.666 1.00 58.41 114 LEU A C 1
ATOM 885 O O . LEU A 1 114 ? -6.815 -32.552 12.233 1.00 58.41 114 LEU A O 1
ATOM 889 N N . GLU A 1 115 ? -5.188 -32.369 10.683 1.00 54.62 115 GLU A N 1
ATOM 890 C CA . GLU A 1 115 ? -5.327 -33.697 10.047 1.00 54.62 115 GLU A CA 1
ATOM 891 C C . GLU A 1 115 ? -5.164 -34.896 11.019 1.00 54.62 115 GLU A C 1
ATOM 893 O O . GLU A 1 115 ? -5.130 -36.044 10.591 1.00 54.62 115 GLU A O 1
ATOM 898 N N . GLY A 1 116 ? -5.094 -34.660 12.335 1.00 54.84 116 GLY A N 1
ATOM 899 C CA . GLY A 1 116 ? -4.946 -35.673 13.383 1.00 54.84 116 GLY A CA 1
ATOM 900 C C . GLY A 1 116 ? -6.174 -35.938 14.267 1.00 54.84 116 GLY A C 1
ATOM 901 O O . GLY A 1 116 ? -6.131 -36.885 15.043 1.00 54.84 116 GLY A O 1
ATOM 902 N N . GLU A 1 117 ? -7.265 -35.168 14.175 1.00 54.66 117 GLU A N 1
ATOM 903 C CA . GLU A 1 117 ? -8.409 -35.268 15.118 1.00 54.66 117 GLU A CA 1
ATOM 904 C C . GLU A 1 117 ? -9.637 -36.021 14.557 1.00 54.66 117 GLU A C 1
ATOM 906 O O . GLU A 1 117 ? -10.717 -35.998 15.141 1.00 54.66 117 GLU A O 1
ATOM 911 N N . MET A 1 118 ? -9.506 -36.720 13.426 1.00 52.75 118 MET A N 1
ATOM 912 C CA . MET A 1 118 ? -10.568 -37.586 12.892 1.00 52.75 118 MET A CA 1
ATOM 913 C C . MET A 1 118 ? -9.999 -38.913 12.385 1.00 52.75 118 MET A C 1
ATOM 915 O O . MET A 1 118 ? -10.112 -39.250 11.211 1.00 52.75 118 MET A O 1
ATOM 919 N N . SER A 1 119 ? -9.406 -39.706 13.278 1.00 43.81 119 SER A N 1
ATOM 920 C CA . SER A 1 119 ? -9.452 -41.159 13.097 1.00 43.81 119 SER A CA 1
ATOM 921 C C . SER A 1 119 ? -10.730 -41.672 13.760 1.00 43.81 119 SER A C 1
ATOM 923 O O . SER A 1 119 ? -10.783 -41.719 14.992 1.00 43.81 119 SER A O 1
ATOM 925 N N . PRO A 1 120 ? -11.776 -42.060 13.005 1.00 47.50 120 PRO A N 1
ATOM 926 C CA . PRO A 1 120 ? -12.817 -42.899 13.567 1.00 47.50 120 PRO A CA 1
ATOM 927 C C . PRO A 1 120 ? -12.148 -44.220 13.942 1.00 47.50 120 PRO A C 1
ATOM 929 O O . PRO A 1 120 ? -11.740 -45.001 13.084 1.00 47.50 120 PRO A O 1
ATOM 932 N N . LYS A 1 121 ? -11.976 -44.444 15.245 1.00 50.59 121 LYS A N 1
ATOM 933 C CA . LYS A 1 121 ? -11.572 -45.739 15.781 1.00 50.59 121 LYS A CA 1
ATOM 934 C C . LYS A 1 121 ? -12.642 -46.734 15.333 1.00 50.59 121 LYS A C 1
ATOM 936 O O . LYS A 1 121 ? -13.758 -46.700 15.845 1.00 50.59 121 LYS A O 1
ATOM 941 N N . ALA A 1 122 ? -12.324 -47.539 14.323 1.00 46.69 122 ALA A N 1
ATOM 942 C CA . ALA A 1 122 ? -13.191 -48.597 13.838 1.00 46.69 122 ALA A CA 1
ATOM 943 C C . ALA A 1 122 ? -13.434 -49.577 14.990 1.00 46.69 122 ALA A C 1
ATOM 945 O O . ALA A 1 122 ? -12.556 -50.348 15.376 1.00 46.69 122 ALA A O 1
ATOM 946 N N . THR A 1 123 ? -14.617 -49.501 15.591 1.00 55.41 123 THR A N 1
ATOM 947 C CA . THR A 1 123 ? -15.150 -50.557 16.445 1.00 55.41 123 THR A CA 1
ATOM 948 C C . THR A 1 123 ? -15.749 -51.610 15.517 1.00 55.41 123 THR A C 1
ATOM 950 O O . THR A 1 123 ? -16.950 -51.617 15.273 1.00 55.41 123 THR A O 1
ATOM 953 N N . GLU A 1 124 ? -14.914 -52.485 14.958 1.00 46.91 124 GLU A N 1
ATOM 954 C CA . GLU A 1 124 ? -15.390 -53.747 14.386 1.00 46.91 124 GLU A CA 1
ATOM 955 C C . GLU A 1 124 ? -15.450 -54.784 15.505 1.00 46.91 124 GLU A C 1
ATOM 957 O O . GLU A 1 124 ? -14.494 -55.489 15.820 1.00 46.91 124 GLU A O 1
ATOM 962 N N . GLY A 1 125 ? -16.609 -54.817 16.153 1.00 52.22 125 GLY A N 1
ATOM 963 C CA . GLY A 1 125 ? -17.120 -56.000 16.815 1.00 52.22 125 GLY A CA 1
ATOM 964 C C . GLY A 1 125 ? -18.424 -56.398 16.132 1.00 52.22 125 GLY A C 1
ATOM 965 O O . GLY A 1 125 ? -19.243 -55.531 15.837 1.00 52.22 125 GLY A O 1
ATOM 966 N N . VAL A 1 126 ? -18.612 -57.711 15.990 1.00 55.03 126 VAL A N 1
ATOM 967 C CA . VAL A 1 126 ? -19.829 -58.434 15.574 1.00 55.03 126 VAL A CA 1
ATOM 968 C C . VAL A 1 126 ? -19.922 -58.768 14.079 1.00 55.03 126 VAL A C 1
ATOM 970 O O . VAL A 1 126 ? -20.480 -58.011 13.294 1.00 55.03 126 VAL A O 1
ATOM 973 N N . ALA A 1 127 ? -19.480 -59.982 13.727 1.00 45.75 127 ALA A N 1
ATOM 974 C CA . ALA A 1 127 ? -20.369 -61.027 13.201 1.00 45.75 127 ALA A CA 1
ATOM 975 C C . ALA A 1 127 ? -19.628 -62.375 13.058 1.00 45.75 127 ALA A C 1
ATOM 977 O O . ALA A 1 127 ? -18.843 -62.566 12.137 1.00 45.75 127 ALA A O 1
ATOM 978 N N . ASP A 1 128 ? -19.936 -63.315 13.950 1.00 55.97 128 ASP A N 1
ATOM 979 C CA . ASP A 1 128 ? -20.028 -64.747 13.634 1.00 55.97 128 ASP A CA 1
ATOM 980 C C . ASP A 1 128 ? -21.487 -65.127 13.942 1.00 55.97 128 ASP A C 1
ATOM 982 O O . ASP A 1 128 ? -21.979 -64.761 15.019 1.00 55.97 128 ASP A O 1
ATOM 986 N N . PRO A 1 129 ? -22.262 -65.645 12.970 1.00 56.22 129 PRO A N 1
ATOM 987 C CA . PRO A 1 129 ? -22.473 -67.094 12.917 1.00 56.22 129 PRO A CA 1
ATOM 988 C C . PRO A 1 129 ? -22.673 -67.621 11.485 1.00 56.22 129 PRO A C 1
ATOM 990 O O . PRO A 1 129 ? -23.626 -67.207 10.814 1.00 56.22 129 PRO A O 1
ATOM 993 N N . ARG A 1 130 ? -21.846 -68.582 11.053 1.00 47.00 130 ARG A N 1
ATOM 994 C CA . ARG A 1 130 ? -22.216 -69.733 10.189 1.00 47.00 130 ARG A CA 1
ATOM 995 C C . ARG A 1 130 ? -20.970 -70.554 9.831 1.00 47.00 130 ARG A C 1
ATOM 997 O O . ARG A 1 130 ? -20.288 -70.216 8.870 1.00 47.00 130 ARG A O 1
ATOM 1004 N N . GLU A 1 131 ? -20.734 -71.627 10.583 1.00 42.69 131 GLU A N 1
ATOM 1005 C CA . GLU A 1 131 ? -20.651 -73.035 10.134 1.00 42.69 131 GLU A CA 1
ATOM 1006 C C . GLU A 1 131 ? -20.594 -73.976 11.346 1.00 42.69 131 GLU A C 1
ATOM 1008 O O . GLU A 1 131 ? -19.950 -73.614 12.356 1.00 42.69 131 GLU A O 1
#

Secondary structure (DSSP, 8-state):
-HHHHHHHHHHHHHHHHHHHTT----TT--TT-HHHHHHHHHHHHHHTT----HHHHHHHHHHHTT----SS-HHHHHHHHHHHHHHHHHHHTT--HHHHHHHHHH-S---PPPTTS--------------

Radius of gyration: 22.93 Å; chains: 1; bounding box: 39×83×40 Å

Foldseek 3Di:
DVVLVVLLVVLLLVLLVCLLVPNDADDPDDPPCNLVSLLSNVCSCVVVVPDDPQLVVSVVSNVVVVSPPPVDSSSVVSVVSSLVSVLVVVVVVVDDNVVSCVDVVVDPDDPDPDPPPDDPPDPPDDDDDDD